Protein AF-A0A4D4KBJ4-F1 (afdb_monomer_lite)

Sequence (81 aa):
MLIVDTGPIVALLNRNDPDHKSCAELLESHNGELLITPYVLTEACYLLAKYVSRTRRSISSKPWPRRTSSRCPPREPISPA

Structure (mmCIF, N/CA/C/O backbone):
data_AF-A0A4D4KBJ4-F1
#
_entry.id   AF-A0A4D4KBJ4-F1
#
loop_
_atom_site.group_PDB
_atom_site.id
_atom_site.type_symbol
_atom_site.label_atom_id
_atom_site.label_alt_id
_atom_site.label_comp_id
_atom_site.label_asym_id
_atom_site.label_entity_id
_atom_site.label_seq_id
_atom_site.pdbx_PDB_ins_code
_atom_site.Cartn_x
_atom_site.Cartn_y
_atom_site.Cartn_z
_atom_site.occupancy
_atom_site.B_iso_or_equiv
_atom_site.auth_seq_id
_atom_site.auth_comp_id
_atom_site.auth_asym_id
_atom_site.auth_atom_id
_atom_site.pdbx_PDB_model_num
ATOM 1 N N . MET A 1 1 ? -10.172 1.014 13.999 1.00 89.69 1 MET A N 1
ATOM 2 C CA . MET A 1 1 ? -8.727 0.945 13.734 1.00 89.69 1 MET A CA 1
ATOM 3 C C . MET A 1 1 ? -8.496 -0.217 12.798 1.00 89.69 1 MET A C 1
ATOM 5 O O . MET A 1 1 ? -8.909 -1.326 13.123 1.00 89.69 1 MET A O 1
ATOM 9 N N . LEU A 1 2 ? -7.884 0.051 11.652 1.00 95.44 2 LEU A N 1
ATOM 10 C CA . LEU A 1 2 ? -7.560 -0.931 10.630 1.00 95.44 2 LEU A CA 1
ATOM 11 C C . LEU A 1 2 ? -6.072 -0.805 10.300 1.00 95.44 2 LEU A C 1
ATOM 13 O O . LEU A 1 2 ? -5.577 0.286 10.024 1.00 95.44 2 LEU A O 1
ATOM 17 N N . ILE A 1 3 ? -5.353 -1.922 10.378 1.00 97.00 3 ILE A N 1
ATOM 18 C CA . ILE A 1 3 ? -3.946 -1.985 9.982 1.00 97.00 3 ILE A CA 1
ATOM 19 C C . ILE A 1 3 ? -3.921 -2.278 8.486 1.00 97.00 3 ILE A C 1
ATOM 21 O O . ILE A 1 3 ? -4.488 -3.276 8.044 1.00 97.00 3 ILE A O 1
ATOM 25 N N . VAL A 1 4 ? -3.300 -1.393 7.716 1.00 97.62 4 VAL A N 1
ATOM 26 C CA . VAL A 1 4 ? -3.243 -1.486 6.259 1.00 97.62 4 VAL A CA 1
ATOM 27 C C . VAL A 1 4 ? -1.905 -2.102 5.858 1.00 97.62 4 VAL A C 1
ATOM 29 O O . VAL A 1 4 ? -0.845 -1.641 6.284 1.00 97.62 4 VAL A O 1
ATOM 32 N N . ASP A 1 5 ? -1.968 -3.149 5.041 1.00 97.62 5 ASP A N 1
ATOM 33 C CA . ASP A 1 5 ? -0.799 -3.824 4.476 1.00 97.62 5 ASP A CA 1
ATOM 34 C C . ASP A 1 5 ? -0.352 -3.179 3.148 1.00 97.62 5 ASP A C 1
ATOM 36 O O . ASP A 1 5 ? -1.014 -2.288 2.608 1.00 97.62 5 ASP A O 1
ATOM 40 N N . THR A 1 6 ? 0.766 -3.637 2.587 1.00 98.19 6 THR A N 1
ATOM 41 C CA . THR A 1 6 ? 1.316 -3.143 1.320 1.00 98.19 6 THR A CA 1
ATOM 42 C C . THR A 1 6 ? 0.333 -3.301 0.159 1.00 98.19 6 THR A C 1
ATOM 44 O O . THR A 1 6 ? 0.182 -2.373 -0.637 1.00 98.19 6 THR A O 1
ATOM 47 N N . GLY A 1 7 ? -0.361 -4.441 0.069 1.00 97.06 7 GLY A N 1
ATOM 48 C CA . GLY A 1 7 ? -1.287 -4.752 -1.028 1.00 97.06 7 GLY A CA 1
ATOM 49 C C . GLY A 1 7 ? -2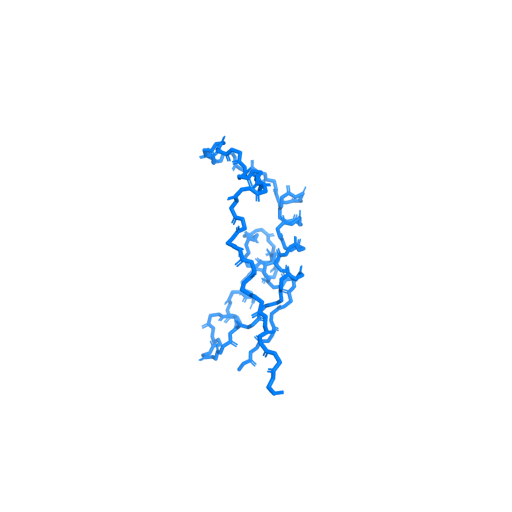.355 -3.672 -1.249 1.00 97.06 7 GLY A C 1
ATOM 50 O O . GLY A 1 7 ? -2.363 -3.059 -2.318 1.00 97.06 7 GLY A O 1
ATOM 51 N N . PRO A 1 8 ? -3.194 -3.353 -0.243 1.00 97.19 8 PRO A N 1
ATOM 52 C CA . PRO A 1 8 ? -4.203 -2.300 -0.359 1.00 97.19 8 PRO A CA 1
ATOM 53 C C . PRO A 1 8 ? -3.640 -0.921 -0.725 1.00 97.19 8 PRO A C 1
ATOM 55 O O . PRO A 1 8 ? -4.281 -0.185 -1.470 1.00 97.19 8 PRO A O 1
ATOM 58 N N . ILE A 1 9 ? -2.435 -0.564 -0.259 1.00 97.38 9 ILE A N 1
ATOM 59 C CA . ILE A 1 9 ? -1.787 0.707 -0.635 1.00 97.38 9 ILE A CA 1
ATOM 60 C C . ILE A 1 9 ? -1.384 0.697 -2.112 1.00 97.38 9 ILE A C 1
ATOM 62 O O . ILE A 1 9 ? -1.592 1.685 -2.820 1.00 97.38 9 ILE A O 1
ATOM 66 N N . VAL A 1 10 ? -0.804 -0.407 -2.588 1.00 97.31 10 VAL A N 1
ATOM 67 C CA . VAL A 1 10 ? -0.413 -0.558 -3.994 1.00 97.31 10 VAL A CA 1
ATOM 68 C C . VAL A 1 10 ? -1.646 -0.534 -4.895 1.00 97.31 10 VAL A C 1
ATOM 70 O O . VAL A 1 10 ? -1.656 0.237 -5.855 1.00 97.31 10 VAL A O 1
ATOM 73 N N . ALA A 1 11 ? -2.694 -1.288 -4.556 1.00 97.25 11 ALA A N 1
ATOM 74 C CA . ALA A 1 11 ? -3.950 -1.316 -5.303 1.00 97.25 11 ALA A CA 1
ATOM 75 C C . ALA A 1 11 ? -4.636 0.060 -5.322 1.00 97.25 11 ALA A C 1
ATOM 77 O O . ALA A 1 11 ? -5.095 0.521 -6.367 1.00 97.25 11 ALA A O 1
ATOM 78 N N . LEU A 1 12 ? -4.629 0.789 -4.200 1.00 96.44 12 LEU A N 1
ATOM 79 C CA . LEU A 1 12 ? -5.153 2.156 -4.134 1.00 96.44 12 LEU A CA 1
ATOM 80 C C . LEU A 1 12 ? -4.385 3.118 -5.059 1.00 96.44 12 LEU A C 1
ATOM 82 O O . LEU A 1 12 ? -4.988 3.958 -5.727 1.00 96.44 12 LEU A O 1
ATOM 86 N N . LEU A 1 13 ? -3.055 3.014 -5.122 1.00 94.81 13 LEU A N 1
ATOM 87 C CA . LEU A 1 13 ? -2.208 3.937 -5.891 1.00 94.81 13 LEU A CA 1
ATOM 88 C C . LEU A 1 13 ? -2.024 3.537 -7.364 1.00 94.81 13 LEU A C 1
ATOM 90 O O . LEU A 1 13 ? -1.604 4.364 -8.181 1.00 94.81 13 LEU A O 1
ATOM 94 N N . ASN A 1 14 ? -2.373 2.306 -7.732 1.00 94.75 14 ASN A N 1
ATOM 95 C CA . ASN A 1 14 ? -2.366 1.809 -9.100 1.00 94.75 14 ASN A CA 1
ATOM 96 C C . ASN A 1 14 ? -3.799 1.702 -9.647 1.00 94.75 14 ASN A C 1
ATOM 98 O O . ASN A 1 14 ? -4.478 0.706 -9.450 1.00 94.75 14 ASN A O 1
ATOM 102 N N . ARG A 1 15 ? -4.248 2.697 -10.424 1.00 92.62 15 ARG A N 1
ATOM 103 C CA . ARG A 1 15 ? -5.600 2.699 -11.031 1.00 92.62 15 ARG A CA 1
ATOM 104 C C . ARG A 1 15 ? -5.899 1.516 -11.962 1.00 92.62 15 ARG A C 1
ATOM 106 O O . ARG A 1 15 ? -7.062 1.283 -12.269 1.00 92.62 15 ARG A O 1
ATOM 113 N N . ASN A 1 16 ? -4.868 0.828 -12.447 1.00 93.12 16 ASN A N 1
ATOM 114 C CA . ASN A 1 16 ? -5.020 -0.345 -13.307 1.00 93.12 16 ASN A CA 1
ATOM 115 C C . ASN A 1 16 ? -5.032 -1.657 -12.506 1.00 93.12 16 ASN A C 1
ATOM 117 O O . ASN A 1 16 ? -5.101 -2.725 -13.109 1.00 93.12 16 ASN A O 1
ATOM 121 N N . ASP A 1 17 ? -4.909 -1.589 -11.180 1.00 95.12 17 ASP A N 1
ATOM 122 C CA . ASP A 1 17 ? -5.001 -2.753 -10.312 1.00 95.12 17 ASP A CA 1
ATOM 123 C C . ASP A 1 17 ? -6.450 -3.274 -10.281 1.00 95.12 17 ASP A C 1
ATOM 125 O O . ASP A 1 17 ? 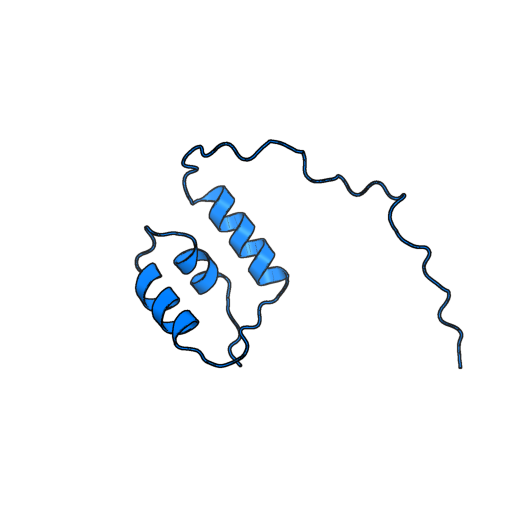-7.369 -2.468 -10.086 1.00 95.12 17 ASP A O 1
ATOM 129 N N . PRO A 1 18 ? -6.693 -4.583 -10.483 1.00 96.94 18 PRO A N 1
ATOM 130 C CA . PRO A 1 18 ? -8.037 -5.158 -10.415 1.00 96.94 18 PRO A CA 1
ATOM 131 C C . PRO A 1 18 ? -8.755 -4.865 -9.094 1.00 96.94 18 PRO A C 1
ATOM 133 O O . PRO A 1 18 ? -9.968 -4.649 -9.096 1.00 96.94 18 PRO A O 1
ATOM 136 N N . ASP A 1 19 ? -8.005 -4.791 -7.992 1.00 97.50 19 ASP A N 1
ATOM 137 C CA . ASP A 1 19 ? -8.552 -4.578 -6.654 1.00 97.50 19 ASP A CA 1
ATOM 138 C C . ASP A 1 19 ? -8.659 -3.092 -6.282 1.00 97.50 19 ASP A C 1
ATOM 140 O O . ASP A 1 19 ? -9.123 -2.759 -5.190 1.00 97.50 19 ASP A O 1
ATOM 144 N N . HIS A 1 20 ? -8.295 -2.176 -7.192 1.00 97.12 20 HIS A N 1
ATOM 145 C CA . HIS A 1 20 ? -8.287 -0.732 -6.943 1.00 97.12 20 HIS A CA 1
ATOM 146 C C . HIS A 1 20 ? -9.604 -0.225 -6.344 1.00 97.12 20 HIS A C 1
ATOM 148 O O . HIS A 1 20 ? -9.594 0.460 -5.322 1.00 97.12 20 HIS A O 1
ATOM 154 N N . LYS A 1 21 ? -10.741 -0.579 -6.958 1.00 98.00 21 LYS A N 1
ATOM 155 C CA . LYS A 1 21 ? -12.066 -0.119 -6.510 1.00 98.00 21 LYS A CA 1
ATOM 156 C C . LYS A 1 21 ? -12.430 -0.684 -5.142 1.00 98.00 21 LYS A C 1
ATOM 158 O O . LYS A 1 21 ? -12.787 0.077 -4.254 1.00 98.00 21 LYS A O 1
ATOM 163 N N . SER A 1 22 ? -12.273 -1.993 -4.962 1.00 97.38 22 SER A N 1
ATOM 164 C CA . SER A 1 22 ? -12.592 -2.677 -3.707 1.00 97.38 22 SER A CA 1
ATOM 165 C C . SER A 1 22 ? -11.753 -2.141 -2.543 1.00 97.38 22 SER A C 1
ATOM 167 O O . SER A 1 22 ? -12.277 -1.892 -1.459 1.00 97.38 22 SER A O 1
ATOM 169 N N . CYS A 1 23 ? -10.451 -1.919 -2.760 1.00 97.38 23 CYS A N 1
ATOM 170 C CA . CYS A 1 23 ? -9.572 -1.332 -1.750 1.00 97.38 23 CYS A CA 1
ATOM 171 C C . CYS A 1 23 ? -9.909 0.136 -1.469 1.00 97.38 23 CYS A C 1
ATOM 173 O O . CYS A 1 23 ? -9.903 0.533 -0.306 1.00 97.38 23 CYS A O 1
ATOM 175 N N . ALA A 1 24 ? -10.222 0.932 -2.495 1.00 97.44 24 ALA A N 1
ATOM 176 C CA . ALA A 1 24 ? -10.642 2.318 -2.309 1.00 97.44 24 ALA A CA 1
ATOM 177 C C . ALA A 1 24 ? -11.929 2.403 -1.477 1.00 97.44 24 ALA A C 1
ATOM 179 O O . ALA A 1 24 ? -11.943 3.085 -0.459 1.00 97.44 24 ALA A O 1
ATOM 180 N N . GLU A 1 25 ? -12.960 1.636 -1.833 1.00 97.75 25 GLU A N 1
ATOM 181 C CA . GLU A 1 25 ? -14.235 1.598 -1.108 1.00 97.75 25 GLU A CA 1
ATOM 182 C C . GLU A 1 25 ? -14.058 1.155 0.352 1.00 97.75 25 GLU A C 1
ATOM 184 O O . GLU A 1 25 ? -14.635 1.752 1.264 1.00 97.75 25 GLU A O 1
ATOM 189 N N . LEU A 1 26 ? -13.225 0.142 0.607 1.00 96.19 26 LEU A N 1
ATOM 190 C CA . LEU A 1 26 ? -12.939 -0.330 1.963 1.00 96.19 26 LEU A CA 1
ATOM 191 C C . LEU A 1 26 ? -12.231 0.735 2.810 1.00 96.19 26 LEU A C 1
ATOM 193 O O . LEU A 1 26 ? -12.580 0.923 3.975 1.00 96.19 26 LEU A O 1
ATOM 197 N N . LEU A 1 27 ? -11.233 1.420 2.246 1.00 95.81 27 LEU A N 1
ATOM 198 C CA . LEU A 1 27 ? -10.467 2.434 2.973 1.00 95.81 27 LEU A CA 1
ATOM 199 C C . 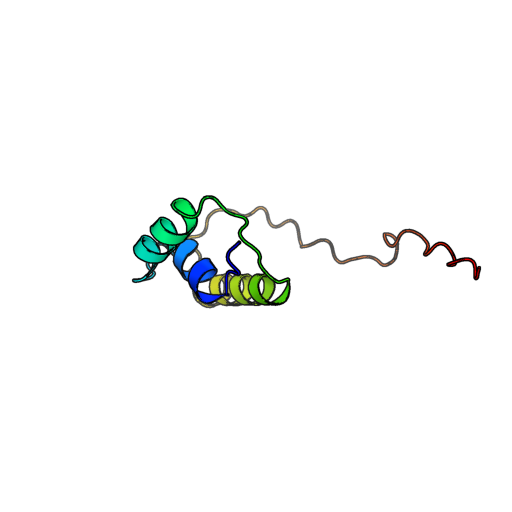LEU A 1 27 ? -11.267 3.729 3.162 1.00 95.81 27 LEU A C 1
ATOM 201 O O . LEU A 1 27 ? -11.163 4.341 4.221 1.00 95.81 27 LEU A O 1
ATOM 205 N N . GLU A 1 28 ? -12.088 4.120 2.185 1.00 96.38 28 GLU A N 1
ATOM 206 C CA . GLU A 1 28 ? -12.958 5.300 2.266 1.00 96.38 28 GLU A CA 1
ATOM 207 C C . GLU A 1 28 ? -14.139 5.098 3.225 1.00 96.38 28 GLU A C 1
ATOM 209 O O . GLU A 1 28 ? -14.514 6.026 3.939 1.00 96.38 28 GLU A O 1
ATOM 214 N N . SER A 1 29 ? -14.719 3.894 3.279 1.00 96.94 29 SER A N 1
ATOM 215 C CA . SER A 1 29 ? -15.830 3.583 4.194 1.00 96.94 29 SER A CA 1
ATOM 216 C C . SER A 1 29 ? -15.386 3.338 5.642 1.00 96.94 29 SER A C 1
ATOM 218 O O . SER A 1 29 ? -16.223 3.302 6.552 1.00 96.94 29 SER A O 1
ATOM 220 N N . HIS A 1 30 ? -14.082 3.177 5.894 1.00 96.06 30 HIS A N 1
ATOM 221 C CA . HIS A 1 30 ? -13.571 2.990 7.245 1.00 96.06 30 HIS A CA 1
ATOM 222 C C . HIS A 1 30 ? -13.515 4.318 8.012 1.00 96.06 30 HIS A C 1
ATOM 224 O O . HIS A 1 30 ? -12.609 5.122 7.840 1.00 96.06 30 HIS A O 1
ATOM 230 N N . ASN A 1 31 ? -14.438 4.504 8.957 1.00 95.19 31 ASN A N 1
ATOM 231 C CA . ASN A 1 31 ? -14.505 5.708 9.802 1.00 95.19 31 ASN A CA 1
ATOM 232 C C . ASN A 1 31 ? -13.472 5.749 10.951 1.00 95.19 31 ASN A C 1
ATOM 234 O O . ASN A 1 31 ? -13.517 6.647 11.790 1.00 95.19 31 ASN A O 1
ATOM 238 N N . GLY A 1 32 ? -12.596 4.749 11.058 1.00 95.19 32 GLY A N 1
ATOM 239 C CA . GLY A 1 32 ? -11.590 4.649 12.117 1.00 95.19 32 GLY A CA 1
ATOM 240 C C . GLY A 1 32 ? -10.177 4.980 11.639 1.00 95.19 32 GLY A C 1
ATOM 241 O O . GLY A 1 32 ? -9.936 5.253 10.469 1.00 95.19 32 GLY A O 1
ATOM 242 N N . GLU A 1 33 ? -9.213 4.906 12.554 1.00 97.00 33 GLU A N 1
ATOM 243 C CA . GLU A 1 33 ? -7.802 5.113 12.215 1.00 97.00 33 GLU A CA 1
ATOM 244 C C . GLU A 1 33 ? -7.273 4.039 11.257 1.00 97.00 33 GLU A C 1
ATOM 246 O O . GLU A 1 33 ? -7.455 2.840 11.497 1.00 97.00 33 GLU A O 1
ATOM 251 N N . LEU A 1 34 ? -6.564 4.482 10.217 1.00 97.00 34 LEU A N 1
ATOM 252 C CA . LEU A 1 34 ? -5.783 3.640 9.317 1.00 97.00 34 LEU A CA 1
ATOM 253 C C . LEU A 1 34 ? -4.317 3.690 9.745 1.00 97.00 34 LEU A C 1
ATOM 255 O O . LEU A 1 34 ? -3.682 4.743 9.688 1.00 97.00 34 LEU A O 1
ATOM 259 N N . LEU A 1 35 ? -3.777 2.554 10.177 1.00 97.81 35 LEU A N 1
ATOM 260 C CA . LEU A 1 35 ? -2.394 2.451 10.633 1.00 97.81 35 LEU A CA 1
ATOM 261 C C . LEU A 1 35 ? -1.546 1.698 9.617 1.00 97.81 35 LEU A C 1
ATOM 263 O O . LEU A 1 35 ? -1.916 0.618 9.166 1.00 97.81 35 LEU A O 1
ATOM 267 N N . ILE A 1 36 ? -0.372 2.245 9.313 1.00 97.25 36 ILE A N 1
ATOM 268 C CA . ILE A 1 36 ? 0.647 1.590 8.491 1.00 97.25 36 ILE A CA 1
ATOM 269 C C . ILE A 1 36 ? 1.972 1.566 9.234 1.00 97.25 36 ILE A C 1
ATOM 271 O O . ILE A 1 36 ? 2.299 2.478 9.996 1.00 97.25 36 ILE A O 1
ATOM 275 N N . THR A 1 37 ? 2.765 0.531 8.981 1.00 97.62 37 THR A N 1
ATOM 276 C CA . THR A 1 37 ? 4.145 0.487 9.465 1.00 97.62 37 THR A CA 1
ATOM 277 C C . THR A 1 37 ? 5.083 1.169 8.465 1.00 97.62 37 THR A C 1
ATOM 279 O O . THR A 1 37 ? 4.791 1.218 7.265 1.00 97.62 37 THR A O 1
ATOM 282 N N . PRO A 1 38 ? 6.259 1.650 8.906 1.00 98.00 38 PRO A N 1
ATOM 283 C CA . PRO A 1 38 ? 7.288 2.124 7.984 1.00 98.00 38 PRO A CA 1
ATOM 284 C C . PRO A 1 38 ? 7.697 1.075 6.938 1.00 98.00 38 PRO A C 1
ATOM 286 O O . PRO A 1 38 ? 8.025 1.450 5.816 1.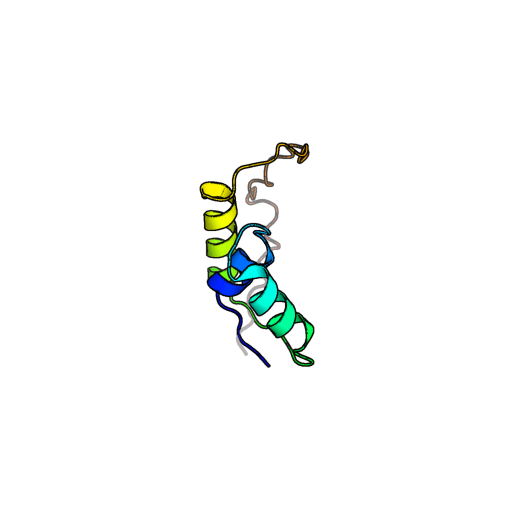00 98.00 38 PRO A O 1
ATOM 289 N N . TYR A 1 39 ? 7.640 -0.221 7.272 1.00 97.69 39 TYR A N 1
ATOM 290 C CA . TYR A 1 39 ? 7.978 -1.311 6.351 1.00 97.69 39 TYR A CA 1
ATOM 291 C C . TYR A 1 39 ? 6.983 -1.419 5.195 1.00 97.69 39 TYR A C 1
ATOM 293 O O . TYR A 1 39 ? 7.398 -1.431 4.035 1.00 97.69 39 TYR A O 1
ATOM 301 N N . VAL A 1 40 ? 5.686 -1.374 5.510 1.00 97.94 40 VAL A N 1
ATOM 302 C CA . VAL A 1 40 ? 4.601 -1.337 4.517 1.00 97.94 40 VAL A CA 1
ATOM 303 C C . VAL A 1 40 ? 4.768 -0.144 3.574 1.00 97.94 40 VAL A C 1
ATOM 305 O O . VAL A 1 40 ? 4.690 -0.278 2.353 1.00 97.94 40 VAL A O 1
ATOM 308 N N . LEU A 1 41 ? 5.096 1.033 4.121 1.00 97.12 41 LEU A N 1
ATOM 309 C CA . LEU A 1 41 ? 5.347 2.218 3.303 1.00 97.12 41 LEU A CA 1
ATOM 310 C C . LEU A 1 41 ? 6.547 2.023 2.362 1.00 97.12 41 LEU A C 1
ATOM 312 O O . LEU A 1 41 ? 6.464 2.362 1.178 1.00 97.12 41 LEU A O 1
ATOM 316 N N . THR A 1 42 ? 7.665 1.491 2.870 1.00 97.56 42 THR A N 1
ATOM 317 C CA . THR A 1 42 ? 8.867 1.270 2.050 1.00 97.56 42 THR A CA 1
ATOM 318 C C . THR A 1 42 ? 8.636 0.264 0.929 1.00 97.56 42 THR A C 1
ATOM 320 O O . THR A 1 42 ? 9.102 0.483 -0.190 1.00 97.56 42 THR A O 1
ATOM 323 N N . GLU A 1 43 ? 7.889 -0.802 1.200 1.00 98.06 43 GLU A N 1
ATOM 324 C CA . GLU A 1 43 ? 7.576 -1.827 0.213 1.00 98.06 43 GLU A CA 1
ATOM 325 C C . GLU A 1 43 ? 6.635 -1.285 -0.867 1.00 98.06 43 GLU A C 1
ATOM 327 O O . GLU A 1 43 ? 6.935 -1.412 -2.055 1.00 98.06 43 GLU A O 1
ATOM 332 N N . ALA A 1 44 ? 5.567 -0.578 -0.479 1.00 97.25 44 ALA A N 1
ATOM 333 C CA . ALA A 1 44 ? 4.652 0.051 -1.428 1.00 97.25 44 ALA A CA 1
ATOM 334 C C . ALA A 1 44 ? 5.393 1.017 -2.367 1.00 97.25 44 ALA A C 1
ATOM 336 O O . ALA A 1 44 ? 5.224 0.963 -3.586 1.00 97.25 44 ALA A O 1
ATOM 337 N N . CYS A 1 45 ? 6.288 1.851 -1.823 1.00 96.06 45 CYS A N 1
ATOM 338 C CA . CYS A 1 45 ? 7.125 2.745 -2.626 1.00 96.06 45 CYS A CA 1
ATOM 339 C C . CYS A 1 45 ? 7.992 1.980 -3.637 1.00 96.06 45 CYS A C 1
ATOM 341 O O . CYS A 1 45 ? 8.093 2.388 -4.796 1.00 96.06 45 CYS A O 1
ATOM 343 N N . TYR A 1 46 ? 8.617 0.879 -3.208 1.00 96.12 46 TYR A N 1
ATOM 344 C CA . TYR A 1 46 ? 9.446 0.044 -4.075 1.00 96.12 46 TYR A CA 1
ATOM 345 C C . TYR A 1 46 ? 8.629 -0.596 -5.202 1.00 96.12 46 TYR A C 1
ATOM 347 O O . TYR A 1 46 ? 9.015 -0.493 -6.369 1.00 96.12 46 TYR A O 1
ATOM 355 N N . LEU A 1 47 ? 7.490 -1.212 -4.875 1.00 95.81 47 LEU A N 1
ATOM 356 C CA . LEU A 1 47 ? 6.631 -1.895 -5.843 1.00 95.81 47 LEU A CA 1
ATOM 357 C C . LEU A 1 47 ? 6.071 -0.923 -6.883 1.00 95.81 47 LEU A C 1
ATOM 359 O O . LEU A 1 47 ? 6.157 -1.189 -8.083 1.00 95.81 47 LEU A O 1
ATOM 363 N N . LEU A 1 48 ? 5.582 0.238 -6.444 1.00 94.69 48 LEU A N 1
ATOM 364 C CA . LEU A 1 48 ? 5.070 1.273 -7.340 1.00 94.69 48 LEU A CA 1
ATOM 365 C C . LEU A 1 48 ? 6.165 1.807 -8.267 1.00 94.69 48 LEU A C 1
ATOM 367 O O . LEU A 1 48 ? 5.955 1.912 -9.471 1.00 94.69 48 LEU A O 1
ATOM 371 N N . ALA A 1 49 ? 7.355 2.103 -7.738 1.00 92.75 49 ALA A N 1
ATOM 372 C CA . ALA A 1 49 ? 8.458 2.609 -8.552 1.00 92.75 49 ALA A CA 1
ATOM 373 C C . ALA A 1 49 ? 8.979 1.579 -9.566 1.00 92.75 49 ALA A C 1
ATOM 375 O O . ALA A 1 49 ? 9.452 1.964 -10.638 1.00 92.75 49 ALA A O 1
ATOM 376 N N . LYS A 1 50 ? 8.929 0.288 -9.218 1.00 92.88 50 LYS A N 1
ATOM 377 C CA . LYS A 1 50 ? 9.477 -0.798 -10.032 1.00 92.88 50 LYS A CA 1
ATOM 378 C C . LYS A 1 50 ? 8.506 -1.308 -11.092 1.00 92.88 50 LYS A C 1
ATOM 380 O O . LYS A 1 50 ? 8.943 -1.594 -12.204 1.00 92.88 50 LYS A O 1
ATOM 385 N N . TYR A 1 51 ? 7.226 -1.446 -10.753 1.00 91.44 51 TYR A N 1
ATOM 386 C CA . TYR A 1 51 ? 6.258 -2.169 -11.585 1.00 91.44 51 TYR A CA 1
ATOM 387 C C . TYR A 1 51 ? 5.159 -1.281 -12.168 1.00 91.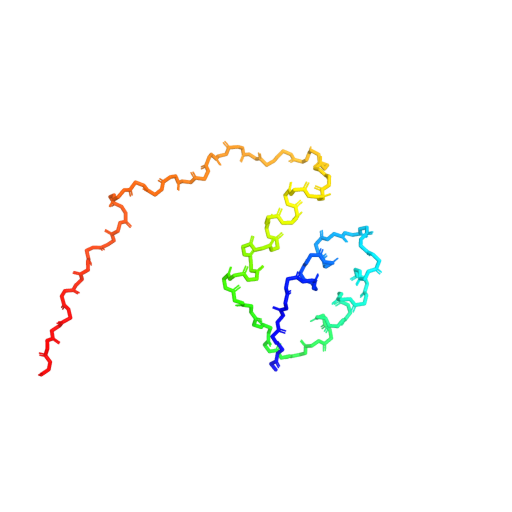44 51 TYR A C 1
ATOM 389 O O . TYR A 1 51 ? 4.622 -1.602 -13.228 1.00 91.44 51 TYR A O 1
ATOM 397 N N . VAL A 1 52 ? 4.845 -0.142 -11.545 1.00 88.44 52 VAL A N 1
ATOM 398 C CA . VAL A 1 52 ? 3.859 0.785 -12.110 1.00 88.44 52 VAL A CA 1
ATOM 399 C C . VAL A 1 52 ? 4.563 1.708 -13.098 1.00 88.44 52 VAL A C 1
ATOM 401 O O . VAL A 1 52 ? 5.394 2.547 -12.749 1.00 88.44 52 VAL A O 1
ATOM 404 N N . SER A 1 53 ? 4.240 1.516 -14.378 1.00 66.88 53 SER A N 1
ATOM 405 C CA . SER A 1 53 ? 4.880 2.224 -15.485 1.00 66.88 53 SER A CA 1
ATOM 406 C C . SER A 1 53 ? 4.721 3.736 -15.339 1.00 66.88 53 SER A C 1
ATOM 408 O O . SER A 1 53 ? 3.622 4.276 -15.188 1.00 66.88 53 SER A O 1
ATOM 410 N N . ARG A 1 54 ? 5.852 4.439 -15.393 1.00 63.62 54 ARG A N 1
ATOM 411 C CA . ARG A 1 54 ? 5.941 5.873 -15.138 1.00 63.62 54 ARG A CA 1
ATOM 412 C C . ARG A 1 54 ? 5.342 6.648 -16.310 1.00 63.62 54 ARG A C 1
ATOM 414 O O . ARG A 1 54 ? 6.048 6.988 -17.255 1.00 63.62 54 ARG A O 1
ATOM 421 N N . THR A 1 55 ? 4.054 6.990 -16.240 1.00 57.69 55 THR A N 1
ATOM 422 C CA . THR A 1 55 ?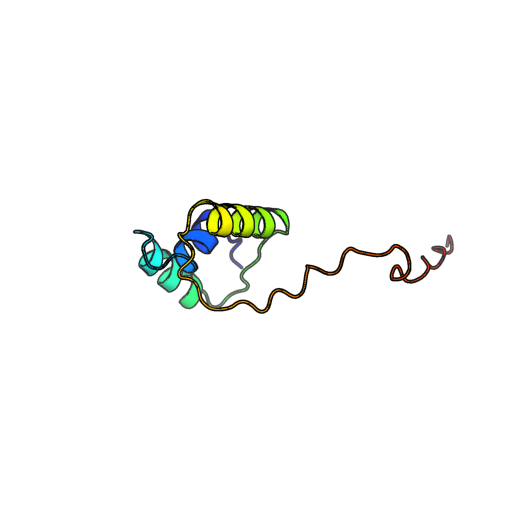 3.548 8.104 -17.054 1.00 57.69 55 THR A CA 1
ATOM 423 C C . THR A 1 55 ? 4.339 9.333 -16.622 1.00 57.69 55 THR A C 1
ATOM 425 O O . THR A 1 55 ? 4.283 9.740 -15.461 1.00 57.69 55 THR A O 1
ATOM 428 N N . ARG A 1 56 ? 5.176 9.852 -17.523 1.00 47.72 56 ARG A N 1
ATOM 429 C CA . ARG A 1 56 ? 6.210 10.858 -17.255 1.00 47.72 56 ARG A CA 1
ATOM 430 C C . ARG A 1 56 ? 5.574 12.212 -16.908 1.00 47.72 56 ARG A C 1
ATOM 432 O O . ARG A 1 56 ? 5.579 13.130 -17.715 1.00 47.72 56 ARG A O 1
ATOM 439 N N . ARG A 1 57 ? 5.022 12.353 -15.703 1.00 52.78 57 ARG A N 1
ATOM 440 C CA . ARG A 1 57 ? 4.704 13.655 -15.109 1.00 52.78 57 ARG A CA 1
ATOM 441 C C . ARG A 1 57 ? 5.990 14.151 -14.453 1.00 52.78 57 ARG A C 1
ATOM 443 O O . ARG A 1 57 ? 6.611 13.413 -13.691 1.00 52.78 57 ARG A O 1
ATOM 450 N N . SER A 1 58 ? 6.444 15.343 -14.829 1.00 52.19 58 SER A N 1
ATOM 451 C CA . SER A 1 58 ? 7.707 15.937 -14.385 1.00 52.19 58 SER A CA 1
ATOM 452 C C . SER A 1 58 ? 7.738 16.098 -12.862 1.00 52.19 58 SER A C 1
ATOM 454 O O . SER A 1 58 ? 7.365 17.137 -12.323 1.00 52.19 58 SER A O 1
ATOM 456 N N . ILE A 1 59 ? 8.186 15.070 -12.147 1.00 59.16 59 ILE A N 1
ATOM 457 C CA . ILE A 1 59 ? 8.644 15.225 -10.772 1.00 59.16 59 ILE A CA 1
ATOM 458 C C . ILE A 1 59 ? 9.962 15.978 -10.887 1.00 59.16 59 ILE A C 1
ATOM 460 O O . ILE A 1 59 ? 10.943 15.447 -11.408 1.00 59.16 59 ILE A O 1
ATOM 464 N N . SER A 1 60 ? 9.937 17.246 -10.474 1.00 59.34 60 SER A N 1
ATOM 465 C CA . SER A 1 60 ? 11.127 18.070 -10.283 1.00 59.34 60 SER A CA 1
ATOM 466 C C . SER A 1 60 ? 12.183 17.229 -9.577 1.00 59.34 60 SER A C 1
ATOM 468 O O . SER A 1 60 ? 11.986 16.769 -8.452 1.00 59.34 60 SER A O 1
ATOM 470 N N . SER A 1 61 ? 13.277 16.969 -10.285 1.00 52.12 61 SER A N 1
ATOM 471 C CA . SER A 1 61 ? 14.392 16.131 -9.869 1.00 52.12 61 SER A CA 1
ATOM 472 C C . SER A 1 61 ? 15.231 16.840 -8.813 1.00 52.12 61 SER A C 1
ATOM 474 O O . SER A 1 61 ? 16.438 17.013 -8.987 1.00 52.12 61 SER A O 1
ATOM 476 N N . LYS A 1 62 ? 14.620 17.292 -7.716 1.00 54.56 62 LYS A N 1
ATOM 477 C CA . LYS A 1 62 ? 15.416 17.577 -6.533 1.00 54.56 62 LYS A CA 1
ATOM 478 C C . LYS A 1 62 ? 15.877 16.217 -6.013 1.00 54.56 62 LYS A C 1
ATOM 480 O O . LYS A 1 62 ? 15.026 15.385 -5.693 1.00 54.56 62 LYS A O 1
ATOM 485 N N . PRO A 1 63 ? 17.191 15.935 -6.010 1.00 54.50 63 PRO A N 1
ATOM 486 C CA . PRO A 1 63 ? 17.683 14.700 -5.431 1.00 54.50 63 PRO A CA 1
ATOM 487 C C . PRO A 1 63 ? 17.162 14.614 -3.998 1.00 54.50 63 PRO A C 1
ATOM 489 O O . PRO A 1 63 ? 17.123 15.625 -3.291 1.00 54.50 63 PRO A O 1
ATOM 492 N N . TRP A 1 64 ? 16.743 13.415 -3.589 1.00 50.44 64 TRP A N 1
ATOM 493 C CA . TRP A 1 64 ? 16.439 13.141 -2.189 1.00 50.44 64 TRP A CA 1
ATOM 494 C C . TRP A 1 64 ? 17.582 13.713 -1.346 1.00 50.44 64 TRP A C 1
ATOM 496 O O . TRP A 1 64 ? 18.741 13.427 -1.680 1.00 50.44 64 TRP A O 1
ATOM 506 N N . PRO A 1 65 ? 17.314 14.550 -0.327 1.00 54.59 65 PRO A N 1
ATOM 507 C CA . PRO A 1 65 ? 18.378 15.123 0.474 1.00 54.59 65 PRO A CA 1
ATOM 508 C C . PRO A 1 65 ? 19.175 13.959 1.057 1.00 54.59 65 PRO A C 1
ATOM 510 O O . PRO A 1 65 ? 18.698 13.228 1.928 1.00 54.59 65 PRO A O 1
ATOM 513 N N . ARG A 1 66 ? 20.389 13.740 0.533 1.00 52.44 66 ARG A N 1
ATOM 514 C CA . ARG A 1 66 ? 21.350 12.857 1.182 1.00 52.44 66 ARG A CA 1
ATOM 515 C C . ARG A 1 66 ? 21.499 13.440 2.571 1.00 52.44 66 ARG A C 1
ATOM 517 O O . ARG A 1 66 ? 21.816 14.619 2.705 1.00 52.44 66 ARG A O 1
ATOM 524 N N . ARG A 1 67 ? 21.173 12.642 3.583 1.00 48.00 67 ARG A N 1
ATOM 525 C CA . ARG A 1 67 ? 21.301 13.023 4.983 1.00 48.00 67 ARG A CA 1
ATOM 526 C C . ARG A 1 67 ? 22.786 13.306 5.215 1.00 48.00 67 ARG A C 1
ATOM 528 O O . ARG A 1 67 ? 23.558 12.389 5.467 1.00 48.00 67 ARG A O 1
ATOM 535 N N . THR A 1 68 ? 23.212 14.552 5.034 1.00 54.03 68 THR A N 1
ATOM 536 C CA . THR A 1 68 ? 24.513 14.995 5.514 1.00 54.03 68 THR A CA 1
ATOM 537 C C . THR A 1 68 ? 24.416 14.931 7.030 1.00 54.03 68 THR A C 1
ATOM 539 O O . THR A 1 68 ? 23.436 15.396 7.618 1.00 54.03 68 THR A O 1
ATOM 542 N N . SER A 1 69 ? 25.402 14.303 7.659 1.00 58.62 69 SER A N 1
ATOM 543 C CA . SER A 1 69 ? 25.487 14.054 9.104 1.00 58.62 69 SER A CA 1
ATOM 544 C C . SER A 1 69 ? 25.312 15.301 9.987 1.00 58.62 69 SER A C 1
ATOM 546 O O . SER A 1 69 ? 25.119 15.172 11.189 1.00 58.62 69 SER A O 1
ATOM 548 N N . SER A 1 70 ? 25.314 16.503 9.408 1.00 57.84 70 SER A N 1
ATOM 549 C CA . SER A 1 70 ? 25.156 17.792 10.084 1.00 57.84 70 SER A CA 1
ATOM 550 C C . SER A 1 70 ? 23.725 18.168 10.498 1.00 57.84 70 SER A C 1
ATOM 552 O O . SER A 1 70 ? 23.551 19.183 11.163 1.00 57.84 70 SER A O 1
ATOM 554 N N . ARG A 1 71 ? 22.690 17.397 10.120 1.00 55.00 71 ARG A N 1
ATOM 555 C CA . ARG A 1 71 ? 21.283 17.637 10.535 1.00 55.00 71 ARG A CA 1
ATOM 556 C C . ARG A 1 71 ? 20.745 16.626 11.550 1.00 55.00 71 ARG A C 1
ATOM 558 O O . ARG A 1 71 ? 19.532 16.486 11.690 1.00 55.00 71 ARG A O 1
ATOM 565 N N . CYS A 1 72 ? 21.615 15.912 12.256 1.00 48.44 72 CYS A N 1
ATOM 566 C CA . CYS A 1 72 ? 21.202 15.301 13.514 1.00 48.44 72 CYS A CA 1
ATOM 567 C C . CYS A 1 72 ? 21.210 16.405 14.583 1.00 48.44 72 CYS A C 1
ATOM 569 O O . CYS A 1 72 ? 22.281 16.964 14.822 1.00 48.44 72 CYS A O 1
ATOM 571 N N . PRO A 1 73 ? 20.074 16.751 15.219 1.00 57.22 73 PRO A N 1
ATOM 572 C CA . PRO A 1 73 ? 20.141 17.508 16.462 1.00 57.22 73 PRO A CA 1
ATOM 573 C C . PRO A 1 73 ? 21.001 16.711 17.463 1.00 57.22 73 PRO A C 1
ATOM 575 O O . PRO A 1 73 ? 20.963 15.472 17.429 1.00 57.22 73 PRO A O 1
ATOM 578 N N . PRO A 1 74 ? 21.823 17.373 18.298 1.00 57.06 74 PRO A N 1
ATOM 579 C CA . PRO A 1 74 ? 22.617 16.676 19.302 1.00 57.06 74 PRO A CA 1
ATOM 580 C C . PRO A 1 74 ? 21.690 15.804 20.156 1.00 57.06 74 PRO A C 1
ATOM 582 O O . PRO A 1 74 ? 20.618 16.246 20.566 1.00 57.06 74 PRO A O 1
ATOM 585 N N . ARG A 1 75 ? 22.070 14.538 20.378 1.00 58.81 75 ARG A N 1
ATOM 586 C CA . ARG A 1 75 ? 21.387 13.698 21.368 1.00 58.81 75 ARG A CA 1
ATOM 587 C C . ARG A 1 75 ? 21.646 14.343 22.726 1.00 58.81 75 ARG A C 1
ATOM 589 O O . ARG A 1 75 ? 22.777 14.295 23.200 1.00 58.81 75 ARG A O 1
ATOM 596 N N . GLU A 1 76 ? 20.625 14.953 23.315 1.00 58.41 76 GLU A N 1
ATOM 597 C CA . GLU A 1 76 ? 20.637 15.294 24.737 1.00 58.41 76 GLU A CA 1
ATOM 598 C C . GLU A 1 76 ? 20.964 14.012 25.526 1.00 58.41 76 GLU A C 1
ATOM 600 O O . GLU A 1 76 ? 20.348 12.967 25.264 1.00 58.41 76 GLU A O 1
ATOM 605 N N . PRO A 1 77 ? 21.961 14.026 26.428 1.00 58.97 77 PRO A N 1
ATOM 606 C CA . PRO A 1 77 ? 22.224 12.884 27.283 1.00 58.97 77 PRO A CA 1
ATOM 607 C C . PRO A 1 77 ? 20.999 12.650 28.166 1.00 58.97 77 PRO A C 1
ATOM 609 O O . PRO A 1 77 ? 20.537 13.539 28.875 1.00 58.97 77 PRO A O 1
ATOM 612 N N . ILE A 1 78 ? 20.463 11.435 28.100 1.00 64.94 78 ILE A N 1
ATOM 613 C CA . ILE A 1 78 ? 19.384 10.983 28.973 1.00 64.94 78 ILE A CA 1
ATOM 614 C C . ILE A 1 78 ? 19.971 10.978 30.388 1.00 64.94 78 ILE A C 1
ATOM 616 O O . ILE A 1 78 ? 20.843 10.161 30.685 1.00 64.94 78 ILE A O 1
ATOM 620 N N . SER A 1 79 ? 19.564 11.929 31.229 1.00 59.56 79 SER A N 1
ATOM 621 C CA . SER A 1 79 ? 20.000 11.971 32.624 1.00 59.56 79 SER A CA 1
ATOM 622 C C . SER A 1 79 ? 19.478 10.716 33.332 1.00 59.56 79 SER A C 1
ATOM 624 O O . SER A 1 79 ? 18.273 10.459 33.254 1.00 59.56 79 SER A O 1
ATOM 626 N N . PRO A 1 80 ? 20.330 9.914 33.996 1.00 63.97 80 PRO A N 1
ATOM 627 C CA . PRO A 1 80 ? 19.836 8.850 34.854 1.00 63.97 80 PRO A CA 1
ATOM 628 C C . PRO A 1 80 ? 19.095 9.484 36.039 1.00 63.97 80 PRO A C 1
ATOM 630 O O . PRO A 1 80 ? 19.550 10.494 36.586 1.00 63.97 80 PRO A O 1
ATOM 633 N N . ALA A 1 81 ? 17.927 8.922 36.348 1.00 61.44 81 ALA A N 1
ATOM 634 C CA . ALA A 1 81 ? 17.129 9.244 37.528 1.00 61.44 81 ALA A CA 1
ATOM 635 C C . ALA A 1 81 ? 17.780 8.701 38.807 1.00 61.44 81 ALA A C 1
ATOM 637 O O . ALA A 1 81 ? 18.486 7.668 38.708 1.00 61.44 81 ALA A O 1
#

Organism: NCBI:txid68175

pLDDT: mean 81.96, std 19.27, range [47.72, 98.19]

Foldseek 3Di:
DAEDALVLLLLCVQVPRPCNVVSVCVVVPDPDDYDYDPVSVVVNVVCCVPPVDDPDDDPPCPDDPPPDVVPDDDPDPPDDD

Secondary structure (DSSP, 8-state):
-EE--HHHHHHHH-TT-TTHHHHHHHHHH--S-EE--HHHHHHHHHHHHHHS----------------GGGSPP-------

Radius of gyration: 18.28 Å; chains: 1; bounding box: 41×23×55 Å

InterPro domains:
  IPR002716 PIN domain [PF01850] (3-56)
  IPR029060 PIN-like domain superfamily [SSF88723] (1-54)